Protein AF-A0A2A5IVL6-F1 (afdb_monomer_lite)

Secondary structure (DSSP, 8-state):
-HHHHHHHHHHHHHHHHHHHHHHHSTTSTT-EEEEEEEE-SPPEEEEEE-TTS-EEEEEEEEEEEEETTEEEEEEEEESS---TTEEEEEEEETTTTEEEEEEEE-HHHHHHHH--

pLDDT: mean 85.39, std 14.49, range [52.41, 98.31]

InterPro domains:
  IPR006542 Protein of unknown function DUF1093 [PF06486] (29-107)
  IPR036166 YxeA-like superfamily [G3DSA:2.40.50.480] (27-114)
  IPR036166 YxeA-like superfamily [SSF159121] (29-109)

Organism: Bacillus pumilus (NCBI:txid1408)

Radius of gyration: 20.48 Å; chains: 1; bounding box: 44×22×68 Å

Structure (mmCIF, N/CA/C/O backbone):
data_AF-A0A2A5IVL6-F1
#
_entry.id   AF-A0A2A5IVL6-F1
#
loop_
_atom_site.group_PDB
_atom_site.id
_atom_site.type_symbol
_atom_site.label_atom_id
_atom_site.label_alt_id
_atom_site.label_comp_id
_atom_site.label_asym_id
_atom_site.label_entity_id
_atom_site.label_seq_id
_atom_site.pdbx_PDB_ins_code
_atom_site.Cartn_x
_atom_site.Cartn_y
_atom_site.Cartn_z
_atom_site.occupancy
_atom_site.B_iso_or_equiv
_atom_site.auth_seq_id
_atom_site.auth_comp_id
_atom_site.auth_asym_id
_atom_site.auth_atom_id
_atom_site.pdbx_PDB_model_num
ATOM 1 N N . MET A 1 1 ? 5.676 -0.829 -57.078 1.00 56.31 1 MET A N 1
ATOM 2 C CA . MET A 1 1 ? 6.210 0.144 -56.098 1.00 56.31 1 MET A CA 1
ATOM 3 C C . MET A 1 1 ? 5.157 0.515 -55.044 1.00 56.31 1 MET A C 1
ATOM 5 O O . MET A 1 1 ? 5.333 0.129 -53.899 1.00 56.31 1 MET A O 1
ATOM 9 N N . ALA A 1 2 ? 4.019 1.128 -55.405 1.00 60.19 2 ALA A N 1
ATOM 10 C CA . ALA A 1 2 ? 3.002 1.586 -54.436 1.00 60.19 2 ALA A CA 1
ATOM 11 C C . ALA A 1 2 ? 2.328 0.482 -53.581 1.00 60.19 2 ALA A C 1
ATOM 13 O O . ALA A 1 2 ? 2.106 0.677 -52.392 1.00 60.19 2 ALA A O 1
ATOM 14 N N . LYS A 1 3 ? 2.050 -0.704 -54.149 1.00 54.59 3 LYS A N 1
ATOM 15 C CA . LYS A 1 3 ? 1.419 -1.821 -53.408 1.00 54.59 3 LYS A CA 1
ATOM 16 C C . LYS A 1 3 ? 2.311 -2.400 -52.298 1.00 54.59 3 LYS A C 1
ATOM 18 O O . LYS A 1 3 ? 1.812 -2.764 -51.245 1.00 54.59 3 LYS A O 1
ATOM 23 N N . LEU A 1 4 ? 3.625 -2.447 -52.522 1.00 63.06 4 LEU A N 1
ATOM 24 C CA . LEU A 1 4 ? 4.607 -2.956 -51.557 1.00 63.06 4 LEU A CA 1
ATOM 25 C C . LEU A 1 4 ? 4.813 -1.975 -50.395 1.00 63.06 4 LEU A C 1
ATOM 27 O O . LEU A 1 4 ? 4.874 -2.396 -49.246 1.00 63.06 4 LEU A O 1
ATOM 31 N N . ALA A 1 5 ? 4.825 -0.671 -50.689 1.00 67.75 5 ALA A N 1
ATOM 32 C CA . ALA A 1 5 ? 4.872 0.379 -49.674 1.00 67.75 5 ALA A CA 1
ATOM 33 C C . ALA A 1 5 ? 3.613 0.390 -48.786 1.00 67.75 5 ALA A C 1
ATOM 35 O O . ALA A 1 5 ? 3.726 0.536 -47.573 1.00 67.75 5 ALA A O 1
ATOM 36 N N . LEU A 1 6 ? 2.427 0.165 -49.367 1.00 68.69 6 LEU A N 1
ATOM 37 C CA . LEU A 1 6 ? 1.172 0.061 -48.615 1.00 68.69 6 LEU A CA 1
ATOM 38 C C . LEU A 1 6 ? 1.155 -1.160 -47.680 1.00 68.69 6 LEU A C 1
ATOM 40 O O . LEU A 1 6 ? 0.741 -1.042 -46.531 1.00 68.69 6 LEU A O 1
ATOM 44 N N . ILE A 1 7 ? 1.639 -2.316 -48.146 1.00 73.12 7 ILE A N 1
ATOM 45 C CA . ILE A 1 7 ? 1.746 -3.529 -47.320 1.00 73.12 7 ILE A CA 1
AT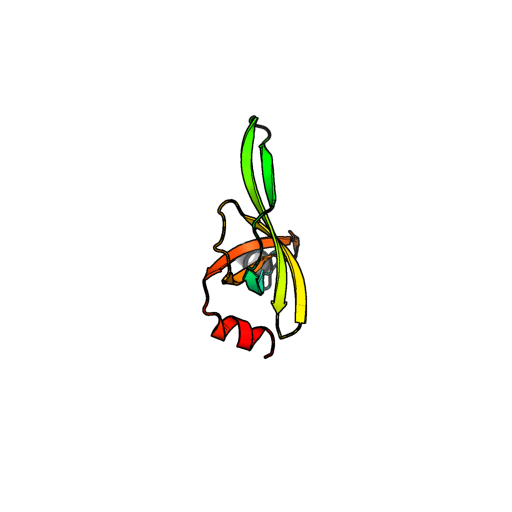OM 46 C C . ILE A 1 7 ? 2.725 -3.303 -46.162 1.00 73.12 7 ILE A C 1
ATOM 48 O O . ILE A 1 7 ? 2.388 -3.611 -45.022 1.00 73.12 7 ILE A O 1
ATOM 52 N N . LEU A 1 8 ? 3.896 -2.709 -46.420 1.00 69.44 8 LEU A N 1
ATOM 53 C CA . LEU A 1 8 ? 4.859 -2.389 -45.360 1.00 69.44 8 LEU A CA 1
ATOM 54 C C . LEU A 1 8 ? 4.263 -1.431 -44.318 1.00 69.44 8 LEU A C 1
ATOM 56 O O . LEU A 1 8 ? 4.434 -1.636 -43.119 1.00 69.44 8 LEU A O 1
ATOM 60 N N . PHE A 1 9 ? 3.533 -0.410 -44.770 1.00 69.44 9 PHE A N 1
ATOM 61 C CA . PHE A 1 9 ? 2.886 0.565 -43.895 1.00 69.44 9 PHE A CA 1
ATOM 62 C C . PHE A 1 9 ? 1.811 -0.080 -43.004 1.00 69.44 9 PHE A C 1
ATOM 64 O O . PHE A 1 9 ? 1.779 0.166 -41.799 1.00 69.44 9 PHE A O 1
ATOM 71 N N . LEU A 1 10 ? 0.986 -0.973 -43.560 1.00 73.88 10 LEU A N 1
ATOM 72 C CA . LEU A 1 10 ? -0.023 -1.718 -42.798 1.00 73.88 10 LEU A CA 1
ATOM 73 C C . LEU A 1 10 ? 0.603 -2.689 -41.785 1.00 73.88 10 LEU A C 1
ATOM 75 O O . LEU A 1 10 ? 0.092 -2.818 -40.673 1.00 73.88 10 LEU A O 1
ATOM 79 N N . VAL A 1 11 ? 1.728 -3.326 -42.125 1.00 70.69 11 VAL A N 1
ATOM 80 C CA . VAL A 1 11 ? 2.469 -4.204 -41.201 1.00 70.69 11 VAL A CA 1
ATOM 81 C C . VAL A 1 11 ? 3.043 -3.408 -40.025 1.00 70.69 11 VAL A C 1
ATOM 83 O O . VAL A 1 11 ? 2.907 -3.831 -38.877 1.00 70.69 11 VAL A O 1
ATOM 86 N N . ILE A 1 12 ? 3.618 -2.229 -40.279 1.00 69.56 12 ILE A N 1
ATOM 87 C CA . ILE A 1 12 ? 4.153 -1.353 -39.224 1.00 69.56 12 ILE A CA 1
ATOM 88 C C . ILE A 1 12 ? 3.033 -0.871 -38.290 1.00 69.56 12 ILE A C 1
ATOM 90 O O . ILE A 1 12 ? 3.197 -0.921 -37.070 1.00 69.56 12 ILE A O 1
ATOM 94 N N . ILE A 1 13 ? 1.877 -0.471 -38.832 1.00 68.00 13 ILE A N 1
ATOM 95 C CA . ILE A 1 13 ? 0.712 -0.076 -38.022 1.00 68.00 13 ILE A CA 1
ATOM 96 C C . ILE A 1 13 ? 0.194 -1.258 -37.202 1.00 68.00 13 ILE A C 1
ATOM 98 O O . ILE A 1 13 ? -0.109 -1.086 -36.022 1.00 68.00 13 ILE A O 1
ATOM 102 N N . GLY A 1 14 ? 0.132 -2.459 -37.782 1.00 64.81 14 GLY A N 1
ATOM 103 C CA . GLY A 1 14 ? -0.271 -3.672 -37.069 1.00 64.81 14 GLY A CA 1
ATOM 104 C C . GLY A 1 14 ? 0.630 -3.972 -35.867 1.00 64.81 14 GLY A C 1
ATOM 105 O O . GLY A 1 14 ? 0.131 -4.180 -34.762 1.00 64.81 14 GLY A O 1
ATOM 106 N N . ILE A 1 15 ? 1.953 -3.909 -36.050 1.00 64.69 15 ILE A N 1
ATOM 107 C CA . ILE A 1 15 ? 2.936 -4.163 -34.983 1.00 64.69 15 ILE A CA 1
ATOM 108 C C . ILE A 1 15 ? 2.898 -3.060 -33.915 1.00 64.69 15 ILE A C 1
ATOM 110 O O . ILE A 1 15 ? 2.936 -3.366 -32.724 1.00 64.69 15 IL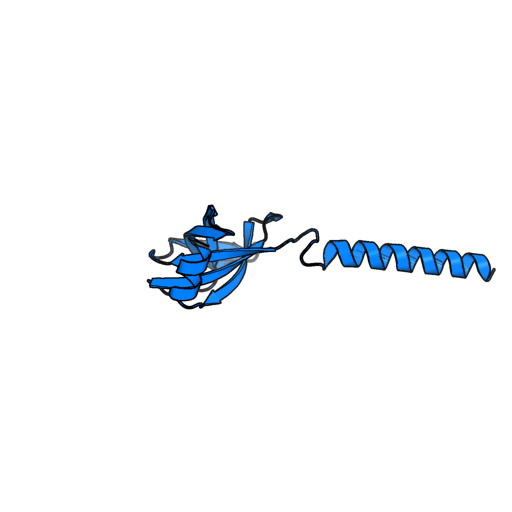E A O 1
ATOM 114 N N . ALA A 1 16 ? 2.772 -1.789 -34.310 1.00 61.50 16 ALA A N 1
ATOM 115 C CA . ALA A 1 16 ? 2.683 -0.669 -33.372 1.00 61.50 16 ALA A CA 1
ATOM 116 C C . ALA A 1 16 ? 1.382 -0.702 -32.552 1.00 61.50 16 ALA A C 1
ATOM 118 O O . ALA A 1 16 ? 1.399 -0.430 -31.352 1.00 61.50 16 ALA A O 1
ATOM 119 N N . SER A 1 17 ? 0.272 -1.102 -33.176 1.00 61.28 17 SER A N 1
ATOM 120 C CA . SER A 1 17 ? -1.026 -1.240 -32.506 1.00 61.28 17 SER A CA 1
ATOM 121 C C . SER A 1 17 ? -1.016 -2.403 -31.512 1.00 61.28 17 SER A C 1
ATOM 123 O O . SER A 1 17 ? -1.473 -2.250 -30.382 1.00 61.28 17 SER A O 1
ATOM 125 N N . PHE A 1 18 ? -0.441 -3.550 -31.891 1.00 59.09 18 PHE A N 1
ATOM 126 C CA . PHE A 1 18 ? -0.383 -4.734 -31.029 1.00 59.09 18 PHE A CA 1
ATOM 127 C C . PHE A 1 18 ? 0.649 -4.586 -29.898 1.00 59.09 18 PHE A C 1
ATOM 129 O O . PHE A 1 18 ? 0.351 -4.876 -28.740 1.00 59.09 18 PHE A O 1
ATOM 136 N N . GLY A 1 19 ? 1.842 -4.065 -30.204 1.00 59.12 19 GLY A N 1
ATOM 137 C CA . GLY A 1 19 ? 2.891 -3.801 -29.216 1.00 59.12 19 GLY A CA 1
ATOM 138 C C . GLY A 1 19 ? 2.526 -2.673 -28.250 1.00 59.12 19 GLY A C 1
ATOM 139 O O . GLY A 1 19 ? 2.741 -2.804 -27.046 1.00 59.12 19 GLY A O 1
ATOM 140 N N . GLY A 1 20 ? 1.904 -1.598 -28.746 1.00 56.78 20 GLY A N 1
ATOM 141 C CA . GLY A 1 20 ? 1.413 -0.502 -27.910 1.00 56.78 20 GLY A CA 1
ATOM 142 C C . GLY A 1 20 ? 0.284 -0.944 -26.976 1.00 56.78 20 GLY A C 1
ATOM 143 O O . GLY A 1 20 ? 0.324 -0.653 -25.782 1.00 56.78 20 GLY A O 1
ATOM 144 N N . TYR A 1 21 ? -0.680 -1.722 -27.473 1.00 56.78 21 TYR A N 1
ATOM 145 C CA . TYR A 1 21 ? -1.751 -2.268 -26.634 1.00 56.78 21 TYR A CA 1
ATOM 146 C C . TYR A 1 21 ? -1.216 -3.220 -25.549 1.00 56.78 21 TYR A C 1
ATOM 148 O O . TYR A 1 21 ? -1.648 -3.152 -24.397 1.00 56.78 21 TYR A O 1
ATOM 156 N N . TYR A 1 22 ? -0.230 -4.061 -25.876 1.00 57.03 22 TYR A N 1
ATOM 157 C CA . TYR A 1 22 ? 0.387 -4.990 -24.922 1.00 57.03 22 TYR A CA 1
ATOM 158 C C . TYR A 1 22 ? 1.239 -4.293 -23.844 1.00 57.03 22 TYR A C 1
ATOM 160 O O . TYR A 1 22 ? 1.318 -4.769 -22.709 1.00 57.03 22 TYR A O 1
ATOM 168 N N . LEU A 1 23 ? 1.873 -3.164 -24.174 1.00 54.81 23 LEU A N 1
ATOM 169 C CA . LEU A 1 23 ? 2.733 -2.424 -23.245 1.00 54.81 23 LEU A CA 1
ATOM 170 C C . LEU A 1 23 ? 1.975 -1.400 -22.387 1.00 54.81 23 LEU A C 1
ATOM 172 O O . LEU A 1 23 ? 2.367 -1.191 -21.240 1.00 54.81 23 LEU A O 1
ATOM 176 N N . PHE A 1 24 ? 0.915 -0.776 -22.913 1.00 52.41 24 PHE A N 1
ATOM 177 C CA . PHE A 1 24 ? 0.270 0.388 -22.283 1.00 52.41 24 PHE A CA 1
ATOM 178 C C . PHE A 1 24 ? -1.175 0.166 -21.815 1.00 52.41 24 PHE A C 1
ATOM 180 O O . PHE A 1 24 ? -1.750 1.073 -21.216 1.00 52.41 24 PHE A O 1
ATOM 187 N N . SER A 1 25 ? -1.790 -0.994 -22.068 1.00 54.03 25 SER A N 1
ATOM 188 C CA . SER A 1 25 ? -3.124 -1.277 -21.520 1.00 54.03 25 SER A CA 1
ATOM 189 C C . SER A 1 25 ? -3.051 -1.726 -20.055 1.00 54.03 25 SER A C 1
ATOM 191 O O . SER A 1 25 ? -2.113 -2.407 -19.646 1.00 54.03 25 SER A O 1
ATOM 193 N N . ASP A 1 26 ? -4.099 -1.433 -19.276 1.00 53.38 26 ASP A N 1
ATOM 194 C CA . ASP A 1 26 ? -4.314 -1.989 -17.924 1.00 53.38 26 ASP A CA 1
ATOM 195 C C . ASP A 1 26 ? -4.439 -3.537 -17.925 1.00 53.38 26 ASP A C 1
ATOM 197 O O . ASP A 1 26 ? -4.481 -4.165 -16.868 1.00 53.38 26 ASP A O 1
ATOM 201 N N . GLN A 1 27 ? -4.472 -4.169 -19.108 1.00 55.00 27 GLN A N 1
ATOM 202 C CA . GLN A 1 27 ? -4.421 -5.623 -19.318 1.00 55.00 27 GLN A CA 1
ATOM 203 C C . GLN A 1 27 ? -3.063 -6.122 -19.847 1.00 55.00 27 GLN A C 1
ATOM 205 O O . GLN A 1 27 ? -2.917 -7.304 -20.156 1.00 55.00 27 GLN A O 1
ATOM 210 N N . GLY A 1 28 ? -2.082 -5.229 -19.968 1.00 61.53 28 GLY A N 1
ATOM 211 C CA . GLY A 1 28 ? -0.772 -5.490 -20.545 1.00 61.53 28 GLY A CA 1
ATOM 212 C C . GLY A 1 28 ? 0.258 -6.039 -19.558 1.00 61.53 28 GLY A C 1
ATOM 213 O O . GLY A 1 28 ? -0.049 -6.499 -18.457 1.00 61.53 28 GLY A O 1
ATOM 214 N N . TYR A 1 29 ? 1.527 -5.958 -19.955 1.00 66.56 29 TYR A N 1
ATOM 215 C CA . TYR A 1 29 ? 2.669 -6.533 -19.230 1.00 66.56 29 TYR A CA 1
ATOM 216 C C . TYR A 1 29 ? 2.858 -6.016 -17.788 1.00 66.56 29 TYR A C 1
ATOM 218 O O . TYR A 1 29 ? 3.452 -6.699 -16.952 1.00 66.56 29 TYR A O 1
ATOM 226 N N . TYR A 1 30 ? 2.334 -4.824 -17.496 1.00 69.50 30 TYR A N 1
ATOM 227 C CA . TYR A 1 30 ? 2.363 -4.174 -16.183 1.00 69.50 30 TYR A CA 1
ATOM 228 C C . TYR A 1 30 ? 0.960 -4.065 -15.578 1.00 69.50 30 TYR A C 1
ATOM 230 O O . TYR A 1 30 ? 0.593 -3.033 -15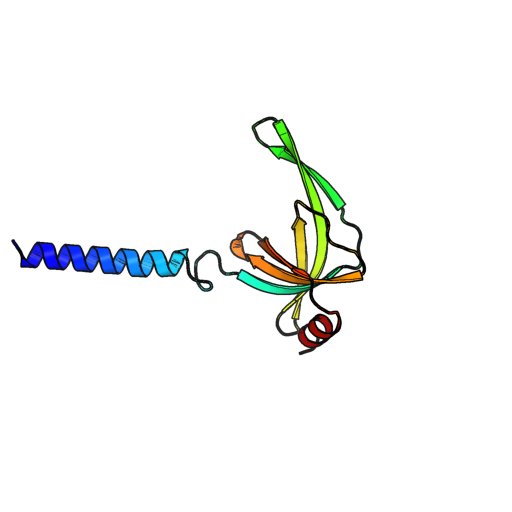.017 1.00 69.50 30 TYR A O 1
ATOM 238 N N . LYS A 1 31 ? 0.156 -5.127 -15.725 1.00 80.56 31 LYS A N 1
ATOM 239 C CA . LYS A 1 31 ? -1.191 -5.211 -15.158 1.00 80.56 31 LYS A CA 1
ATOM 240 C C . LYS A 1 31 ? -1.190 -4.791 -13.689 1.00 80.56 31 LYS A C 1
ATOM 242 O O . LYS A 1 31 ? -0.433 -5.328 -12.874 1.00 80.56 31 LYS A O 1
ATOM 247 N N . THR A 1 32 ? -2.083 -3.860 -13.368 1.00 88.50 32 THR A N 1
ATOM 248 C CA . THR A 1 32 ? -2.335 -3.445 -11.992 1.00 88.50 32 THR A CA 1
ATOM 249 C C . THR A 1 32 ? -3.623 -4.062 -11.468 1.00 88.50 32 THR A C 1
ATOM 251 O O . THR A 1 32 ? -4.583 -4.263 -12.211 1.00 88.50 32 THR A O 1
ATOM 254 N N . ASN A 1 33 ? -3.630 -4.396 -10.184 1.00 92.25 33 ASN A N 1
ATOM 255 C CA . ASN A 1 33 ? -4.791 -4.882 -9.460 1.00 92.25 33 ASN A CA 1
ATOM 256 C C . ASN A 1 33 ? -5.121 -3.923 -8.317 1.00 92.25 33 ASN A C 1
ATOM 258 O O . ASN A 1 33 ? -4.234 -3.354 -7.681 1.00 92.25 33 ASN A O 1
ATOM 262 N N . ASP A 1 34 ? -6.409 -3.769 -8.050 1.00 95.69 34 ASP A N 1
ATOM 263 C CA . ASP A 1 34 ? -6.914 -2.920 -6.982 1.00 95.69 34 ASP A CA 1
ATOM 264 C C . ASP A 1 34 ? -7.031 -3.735 -5.685 1.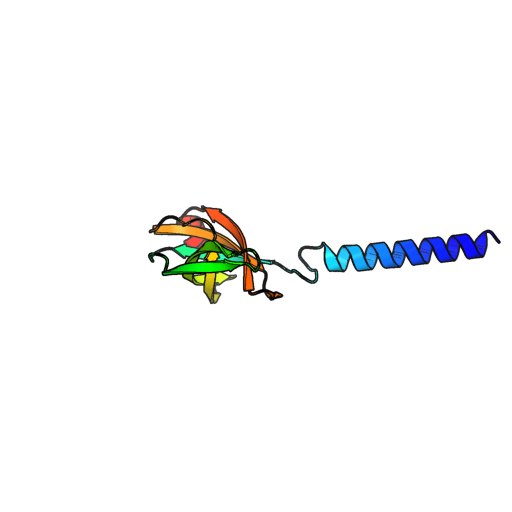00 95.69 34 ASP A C 1
ATOM 266 O O . ASP A 1 34 ? -7.800 -4.694 -5.614 1.00 95.69 34 ASP A O 1
ATOM 270 N N . TYR A 1 35 ? -6.285 -3.332 -4.656 1.00 97.00 35 TYR A N 1
ATOM 271 C CA . TYR A 1 35 ? -6.358 -3.891 -3.307 1.00 97.00 35 TYR A CA 1
ATOM 272 C C . TYR A 1 35 ? -6.865 -2.855 -2.312 1.00 97.00 35 TYR A C 1
ATOM 274 O O . TYR A 1 35 ? -6.430 -1.700 -2.290 1.00 97.00 35 TYR A O 1
ATOM 282 N N . TYR A 1 36 ? -7.755 -3.290 -1.433 1.00 97.75 36 TYR A N 1
ATOM 283 C CA . TYR A 1 36 ? -8.282 -2.495 -0.334 1.00 97.75 36 TYR A CA 1
ATOM 284 C C . TYR A 1 36 ? -7.531 -2.848 0.945 1.00 97.75 36 TYR A C 1
ATOM 286 O O . TYR A 1 36 ? -7.556 -3.997 1.378 1.00 97.75 36 TYR A O 1
ATOM 294 N N . ILE A 1 37 ? -6.874 -1.869 1.563 1.00 97.69 37 ILE A N 1
ATOM 295 C CA . ILE A 1 37 ? -6.131 -2.058 2.817 1.00 97.69 37 ILE A CA 1
ATOM 296 C C . ILE A 1 37 ? -6.707 -1.167 3.916 1.00 97.69 37 ILE A C 1
ATOM 298 O O . ILE A 1 37 ? -7.277 -0.102 3.649 1.00 97.69 37 ILE A O 1
ATOM 302 N N . TYR A 1 38 ? -6.472 -1.560 5.162 1.00 97.50 38 TYR A N 1
ATOM 303 C CA . TYR A 1 38 ? -6.666 -0.708 6.327 1.00 97.50 38 TYR A CA 1
ATOM 304 C C . TYR A 1 38 ? -5.382 -0.715 7.150 1.00 97.50 38 TYR A C 1
ATOM 306 O O . TYR A 1 38 ? -4.986 -1.757 7.666 1.00 97.50 38 TYR A O 1
ATOM 314 N N . ASN A 1 39 ? -4.702 0.430 7.225 1.00 96.75 39 ASN A N 1
ATOM 315 C CA . ASN A 1 39 ? -3.415 0.504 7.902 1.00 96.75 39 ASN A CA 1
ATOM 316 C C . ASN A 1 39 ? -3.608 0.651 9.416 1.00 96.75 39 ASN A C 1
ATOM 318 O O . ASN A 1 39 ? -4.068 1.696 9.877 1.00 96.75 39 ASN A O 1
ATOM 322 N N . THR A 1 40 ? -3.220 -0.359 10.187 1.00 94.06 40 THR A N 1
ATOM 323 C CA . THR A 1 40 ? -3.223 -0.333 11.662 1.00 94.06 40 THR A CA 1
ATOM 324 C C . THR A 1 40 ? -1.828 -0.269 12.264 1.00 94.06 40 THR A C 1
ATOM 326 O O . THR A 1 40 ? -1.702 -0.111 13.477 1.00 94.06 40 THR A O 1
ATOM 329 N N . GLU A 1 41 ? -0.790 -0.379 11.440 1.00 89.50 41 GLU A N 1
ATOM 330 C CA . GLU A 1 41 ? 0.587 -0.557 11.884 1.00 89.50 41 GLU A CA 1
ATOM 331 C C . GLU A 1 41 ? 1.445 0.668 11.568 1.00 89.50 41 GLU A C 1
ATOM 333 O O . GLU A 1 41 ? 1.161 1.466 10.666 1.00 89.50 41 GLU A O 1
ATOM 338 N N . ASP A 1 42 ? 2.503 0.825 12.356 1.00 94.50 42 ASP A N 1
ATOM 339 C CA . ASP A 1 42 ? 3.552 1.795 12.079 1.00 94.50 42 ASP A CA 1
ATOM 340 C C . ASP A 1 42 ? 4.555 1.184 11.083 1.00 94.50 42 ASP A C 1
ATOM 342 O O . ASP A 1 42 ? 4.831 -0.017 11.144 1.00 94.50 42 ASP A O 1
ATOM 346 N N . PRO A 1 43 ? 5.111 1.973 10.148 1.00 96.56 43 PRO A N 1
ATOM 347 C CA . PRO A 1 43 ? 6.028 1.443 9.148 1.00 96.56 43 PRO A CA 1
ATOM 348 C C . PRO A 1 43 ? 7.359 1.007 9.755 1.00 96.56 43 PRO A C 1
ATOM 350 O O . PRO A 1 43 ? 7.928 1.693 10.607 1.00 96.56 43 PRO A O 1
ATOM 353 N N . LYS A 1 44 ? 7.952 -0.041 9.182 1.00 96.94 44 LYS A N 1
ATOM 354 C CA . LYS A 1 44 ? 9.389 -0.302 9.316 1.00 96.94 44 LYS A CA 1
ATOM 355 C C . LYS A 1 44 ? 10.137 0.680 8.409 1.00 96.94 44 LYS A C 1
ATOM 357 O O . LYS A 1 44 ? 9.878 0.741 7.208 1.00 96.94 44 LYS A O 1
ATOM 362 N N . ILE A 1 45 ? 11.061 1.460 8.962 1.00 96.75 45 ILE A N 1
ATOM 363 C CA . ILE A 1 45 ? 11.853 2.424 8.185 1.00 96.75 45 ILE A CA 1
ATOM 364 C C . ILE A 1 45 ? 13.075 1.713 7.601 1.00 96.75 45 ILE A C 1
ATOM 366 O O . ILE A 1 45 ? 13.847 1.101 8.339 1.00 96.75 45 ILE A O 1
ATOM 370 N N . LYS A 1 46 ? 13.271 1.819 6.284 1.00 94.81 46 LYS A N 1
ATOM 371 C CA . LYS A 1 46 ? 14.450 1.297 5.582 1.00 94.81 46 LYS A CA 1
ATOM 372 C C . LYS A 1 46 ? 15.155 2.425 4.838 1.00 94.81 46 LYS A C 1
ATOM 374 O O . LYS A 1 46 ? 14.506 3.265 4.226 1.00 94.81 46 LYS A O 1
ATOM 379 N N . HIS A 1 47 ? 16.480 2.425 4.875 1.00 93.38 47 HIS A N 1
ATOM 380 C CA . HIS A 1 47 ? 17.307 3.319 4.075 1.00 93.38 47 HIS A CA 1
ATOM 381 C C . HIS A 1 47 ? 18.007 2.505 2.991 1.00 93.38 47 HIS A C 1
ATOM 383 O O . HIS A 1 47 ? 18.639 1.494 3.299 1.00 93.38 47 HIS A O 1
ATOM 389 N N . GLU A 1 48 ? 17.891 2.929 1.739 1.00 88.19 48 GLU A N 1
ATOM 390 C CA . GLU A 1 48 ? 18.576 2.303 0.608 1.00 88.19 48 GLU A CA 1
ATOM 391 C C . GLU A 1 48 ? 19.429 3.346 -0.098 1.00 88.19 48 GLU A C 1
ATOM 393 O O . GLU A 1 48 ? 18.939 4.424 -0.427 1.00 88.19 48 GLU A O 1
ATOM 398 N N . LYS A 1 49 ? 20.706 3.031 -0.322 1.00 88.50 49 LYS A N 1
ATOM 399 C CA . LYS A 1 49 ? 21.593 3.884 -1.109 1.00 88.50 49 LYS A CA 1
ATOM 400 C C . LYS A 1 49 ? 21.487 3.501 -2.576 1.00 88.50 49 LYS A C 1
ATOM 402 O O . LYS A 1 49 ? 21.563 2.315 -2.889 1.00 88.50 49 LYS A O 1
ATOM 407 N N . ASN A 1 50 ? 21.318 4.485 -3.450 1.00 85.12 50 ASN A N 1
ATOM 408 C CA . ASN A 1 50 ? 21.497 4.272 -4.881 1.00 85.12 50 ASN A CA 1
ATOM 409 C C . ASN A 1 50 ? 22.997 4.240 -5.237 1.00 85.12 50 ASN A C 1
ATOM 411 O O . ASN A 1 50 ? 23.860 4.522 -4.401 1.00 85.12 50 ASN A O 1
ATOM 415 N N . ASP A 1 51 ? 23.304 3.928 -6.495 1.00 84.75 51 ASP A N 1
ATOM 416 C CA . ASP A 1 51 ? 24.680 3.844 -7.009 1.00 84.75 51 ASP A CA 1
ATOM 417 C C . ASP A 1 51 ? 25.433 5.189 -6.962 1.00 84.75 51 ASP A C 1
ATOM 419 O O . ASP A 1 51 ? 26.655 5.232 -7.080 1.00 84.75 51 ASP A O 1
ATOM 423 N N . GLN A 1 52 ? 24.709 6.294 -6.756 1.00 87.69 52 GLN A N 1
ATOM 424 C CA . GLN A 1 52 ? 25.239 7.651 -6.598 1.00 87.69 52 GLN A CA 1
ATOM 425 C C . GLN A 1 52 ? 25.496 8.009 -5.121 1.00 87.69 52 GLN A C 1
ATOM 427 O O . GLN A 1 52 ? 25.942 9.112 -4.812 1.00 87.69 52 GLN A O 1
ATOM 432 N N . GLY A 1 53 ? 25.240 7.078 -4.193 1.00 85.75 53 GLY A N 1
ATOM 433 C CA . GLY A 1 53 ? 25.424 7.264 -2.754 1.00 85.75 53 GLY A CA 1
ATOM 434 C C . GLY A 1 53 ? 24.279 8.002 -2.053 1.00 85.75 53 GLY A C 1
ATOM 435 O O . GLY A 1 53 ? 24.338 8.181 -0.832 1.00 85.75 53 GLY A O 1
ATOM 436 N N . GLU A 1 54 ? 23.229 8.391 -2.778 1.00 85.00 54 GLU A N 1
ATOM 437 C CA . GLU A 1 54 ? 22.048 9.048 -2.222 1.00 85.00 54 GLU A CA 1
ATOM 438 C C . GLU A 1 54 ? 21.189 8.033 -1.465 1.00 85.00 54 GLU A C 1
ATOM 440 O O . GLU A 1 54 ? 20.876 6.953 -1.967 1.00 85.00 54 GLU A O 1
ATOM 445 N N . SER A 1 55 ? 20.803 8.380 -0.237 1.00 88.94 55 SER A N 1
ATOM 446 C CA . SER A 1 55 ? 20.003 7.517 0.633 1.00 88.94 55 SER A CA 1
ATOM 447 C C . SER A 1 55 ? 18.519 7.842 0.495 1.00 88.94 55 SER A C 1
ATOM 449 O O . SER A 1 55 ? 18.059 8.891 0.948 1.00 88.94 55 SER A O 1
ATOM 451 N N . ASN A 1 56 ? 17.759 6.913 -0.076 1.00 90.00 56 ASN A N 1
ATOM 452 C CA . ASN A 1 56 ? 16.306 6.958 -0.102 1.00 90.00 56 ASN A CA 1
ATOM 453 C C . ASN A 1 56 ? 15.740 6.328 1.170 1.00 90.00 56 ASN A C 1
ATOM 455 O O . ASN A 1 56 ? 16.078 5.200 1.538 1.00 90.00 56 ASN A O 1
ATOM 459 N N . LYS A 1 57 ? 14.855 7.064 1.845 1.00 94.25 57 LYS A N 1
ATOM 460 C CA . LYS A 1 57 ? 14.102 6.573 3.000 1.00 94.25 57 LYS A CA 1
ATOM 461 C C . LYS A 1 57 ? 12.783 5.968 2.527 1.00 94.25 57 LYS A C 1
ATOM 463 O O . LYS A 1 57 ? 11.946 6.668 1.965 1.00 94.25 57 LYS A O 1
ATOM 468 N N . TYR A 1 58 ? 12.586 4.692 2.825 1.00 95.31 58 TYR A N 1
ATOM 469 C CA . TYR A 1 58 ? 11.363 3.952 2.554 1.00 95.31 58 TYR A CA 1
ATOM 470 C C . TYR A 1 58 ? 10.615 3.621 3.845 1.00 95.31 58 TYR A C 1
ATOM 472 O O . TYR A 1 58 ? 11.207 3.280 4.873 1.00 95.31 58 TYR A O 1
ATOM 480 N N . TYR A 1 59 ? 9.294 3.692 3.762 1.00 96.81 59 TYR A N 1
ATOM 481 C CA . TYR A 1 59 ? 8.340 3.292 4.784 1.00 96.81 59 TYR A CA 1
ATOM 482 C C . TYR A 1 59 ? 7.719 1.968 4.346 1.00 96.81 59 TYR A C 1
ATOM 484 O O . TYR A 1 59 ? 6.969 1.921 3.367 1.00 96.81 59 TYR A O 1
ATOM 492 N N . ILE A 1 60 ? 8.087 0.891 5.037 1.00 97.00 60 ILE A N 1
ATOM 493 C CA . ILE A 1 60 ? 7.679 -0.471 4.708 1.00 97.00 60 ILE A CA 1
ATOM 494 C C . ILE A 1 60 ? 6.506 -0.878 5.594 1.00 97.00 60 ILE A C 1
ATOM 496 O O . ILE A 1 60 ? 6.624 -0.863 6.819 1.00 97.00 60 ILE A O 1
ATOM 500 N N . TYR A 1 61 ? 5.405 -1.287 4.972 1.00 96.88 61 TYR A N 1
ATOM 501 C CA . TYR A 1 61 ? 4.210 -1.781 5.650 1.00 96.88 61 TYR A CA 1
ATOM 502 C C . TYR A 1 61 ? 3.938 -3.221 5.221 1.00 96.88 61 TYR A C 1
ATOM 504 O O . TYR A 1 61 ? 3.942 -3.519 4.027 1.00 96.88 61 TYR A O 1
ATOM 512 N N . GLU A 1 62 ? 3.686 -4.106 6.179 1.00 95.12 62 GLU A N 1
ATOM 513 C CA . GLU A 1 62 ? 3.209 -5.469 5.936 1.00 95.12 62 GLU A CA 1
ATOM 514 C C . GLU A 1 62 ? 1.732 -5.493 6.332 1.00 95.12 62 GLU A C 1
ATOM 516 O O . GLU A 1 62 ? 1.401 -5.391 7.505 1.00 95.12 62 GLU A O 1
ATOM 521 N N . VAL A 1 63 ? 0.831 -5.518 5.348 1.00 95.12 63 VAL A N 1
ATOM 522 C CA . VAL A 1 63 ? -0.613 -5.356 5.582 1.00 95.12 63 VAL A CA 1
ATOM 523 C C . VAL A 1 63 ? -1.414 -6.394 4.813 1.00 95.12 63 VAL A C 1
ATOM 525 O O . VAL A 1 63 ? -1.017 -6.826 3.733 1.00 95.12 63 VAL A O 1
ATOM 528 N N . SER A 1 64 ? -2.586 -6.753 5.331 1.00 95.50 64 SER A N 1
ATOM 529 C CA . SER A 1 64 ? -3.559 -7.536 4.569 1.00 95.50 64 SER A CA 1
ATOM 530 C C . SER A 1 64 ? -4.300 -6.635 3.578 1.00 95.50 64 SER A C 1
ATOM 532 O O . SER A 1 64 ? -5.004 -5.701 3.976 1.00 95.50 64 SER A O 1
ATOM 534 N N . GLY A 1 65 ? -4.136 -6.914 2.288 1.00 96.00 65 GLY A N 1
ATOM 535 C CA . GLY A 1 65 ? -4.921 -6.336 1.206 1.00 96.00 65 GLY A CA 1
ATOM 536 C C . GLY A 1 65 ? -6.057 -7.258 0.800 1.00 96.00 65 GLY A C 1
ATOM 537 O O . GLY A 1 65 ? -5.891 -8.471 0.745 1.00 96.00 65 GLY A O 1
ATOM 538 N N . TYR A 1 66 ? -7.210 -6.673 0.499 1.00 96.62 66 TYR A N 1
ATOM 539 C CA . TYR A 1 66 ? -8.397 -7.407 0.086 1.00 96.62 66 TYR A CA 1
ATOM 540 C C . TYR A 1 66 ? -8.735 -7.091 -1.359 1.00 96.62 66 TYR A C 1
ATOM 542 O O . TYR A 1 66 ? -8.813 -5.921 -1.741 1.00 96.62 66 TYR A O 1
ATOM 550 N N . LYS A 1 67 ? -8.966 -8.139 -2.141 1.00 93.69 67 LYS A N 1
ATOM 551 C CA . LYS A 1 67 ? -9.412 -8.063 -3.527 1.00 93.69 67 LYS A CA 1
ATOM 552 C C . LYS A 1 67 ? -10.511 -9.095 -3.719 1.00 93.69 67 LYS A C 1
ATOM 554 O O . LYS A 1 67 ? -10.293 -10.277 -3.465 1.00 93.69 67 LYS A O 1
ATOM 559 N N . ASP A 1 68 ? -11.694 -8.640 -4.120 1.00 90.38 68 ASP A N 1
ATOM 560 C CA . ASP A 1 68 ? -12.862 -9.501 -4.345 1.00 90.38 68 ASP A CA 1
ATOM 561 C C . ASP A 1 68 ? -13.149 -10.444 -3.153 1.00 90.38 68 ASP A C 1
ATOM 563 O O . ASP A 1 68 ? -13.428 -11.630 -3.322 1.00 90.38 68 ASP A O 1
ATOM 567 N N . GLY A 1 69 ? -13.007 -9.929 -1.924 1.00 89.00 69 GLY A N 1
ATOM 568 C CA . GLY A 1 69 ? -13.230 -10.680 -0.681 1.00 89.00 69 GLY A CA 1
ATOM 569 C C . GLY A 1 69 ? -12.101 -11.628 -0.266 1.00 89.00 69 GLY A C 1
ATOM 570 O O . GLY A 1 69 ? -12.161 -12.224 0.809 1.00 89.00 69 GLY A O 1
ATOM 571 N N . LYS A 1 70 ? -11.045 -11.767 -1.075 1.00 93.44 70 LYS A N 1
ATOM 572 C CA . LYS A 1 70 ? -9.866 -12.574 -0.737 1.00 93.44 70 LYS A CA 1
ATOM 573 C C . LYS A 1 70 ? -8.787 -11.703 -0.114 1.00 93.44 70 LYS A C 1
ATOM 575 O O . LYS A 1 70 ? -8.475 -10.634 -0.630 1.00 93.44 70 LYS A O 1
ATOM 580 N N . SER A 1 71 ? -8.234 -12.182 0.997 1.00 95.00 71 SER A N 1
ATOM 581 C CA . SER A 1 71 ? -7.128 -11.535 1.701 1.00 95.00 71 SER A CA 1
ATOM 582 C C . SER A 1 71 ? -5.789 -12.028 1.164 1.00 95.00 71 SER A C 1
ATOM 584 O O . SER A 1 71 ? -5.578 -13.235 1.038 1.00 95.00 71 SER A O 1
ATOM 586 N N . GLU A 1 72 ? -4.874 -11.100 0.911 1.00 94.19 72 GLU A N 1
ATOM 587 C CA . GLU A 1 72 ? -3.491 -11.358 0.526 1.00 94.19 72 GLU A CA 1
ATOM 588 C C . GLU A 1 72 ? -2.549 -10.470 1.344 1.00 94.19 72 GLU A C 1
ATOM 590 O O . GLU A 1 72 ? -2.856 -9.318 1.653 1.00 94.19 72 GLU A O 1
ATOM 595 N N . ASN A 1 73 ? -1.382 -10.999 1.708 1.00 94.50 73 ASN A N 1
ATOM 596 C CA . ASN A 1 73 ? -0.376 -10.226 2.429 1.00 94.50 73 ASN A CA 1
ATOM 597 C C . ASN A 1 73 ? 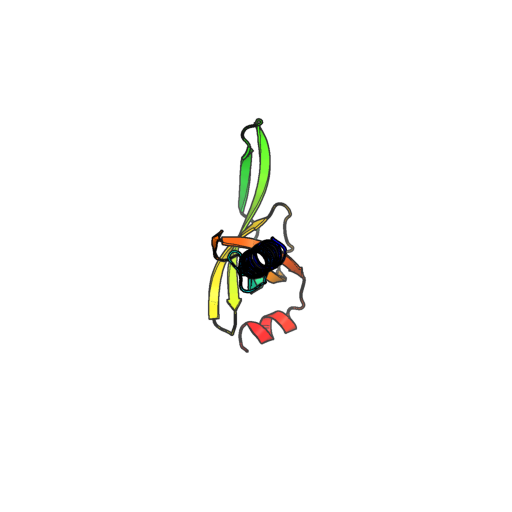0.429 -9.382 1.441 1.00 94.50 73 ASN A C 1
ATOM 599 O O . ASN A 1 73 ? 1.143 -9.917 0.594 1.00 94.50 73 ASN A O 1
ATOM 603 N N . LEU A 1 74 ? 0.342 -8.062 1.584 1.00 94.38 74 LEU A N 1
ATOM 604 C CA . LEU A 1 74 ? 1.062 -7.100 0.763 1.00 94.38 74 LEU A CA 1
ATOM 605 C C . LEU A 1 74 ? 2.196 -6.465 1.561 1.00 94.38 74 LEU A C 1
ATOM 607 O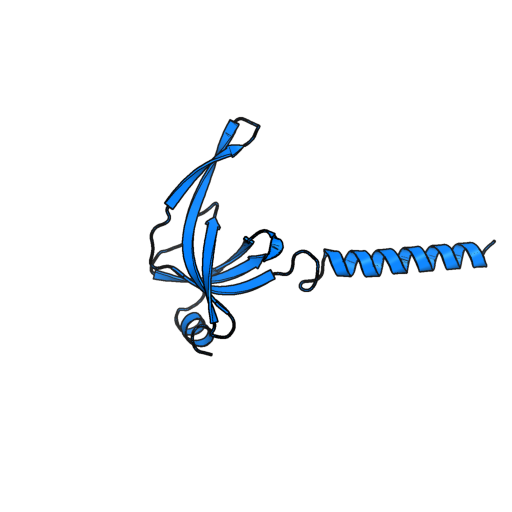 O . LEU A 1 74 ? 2.012 -6.019 2.695 1.00 94.38 74 LEU A O 1
ATOM 611 N N . LYS A 1 75 ? 3.364 -6.361 0.926 1.00 95.50 75 LYS A N 1
ATOM 612 C CA . LYS A 1 75 ? 4.506 -5.605 1.443 1.00 95.50 75 LYS A CA 1
ATOM 613 C C . LYS A 1 75 ? 4.634 -4.295 0.677 1.00 95.50 75 LYS A C 1
ATOM 615 O O . LYS A 1 75 ? 5.208 -4.251 -0.408 1.00 95.50 75 LYS A O 1
ATOM 620 N N . LEU A 1 76 ? 4.089 -3.222 1.236 1.00 95.69 76 LEU A N 1
ATOM 621 C CA . LEU A 1 76 ? 4.106 -1.903 0.610 1.00 95.69 76 LEU A CA 1
ATOM 622 C C . LEU A 1 76 ? 5.430 -1.212 0.926 1.00 95.69 76 LEU A C 1
ATOM 624 O O . LEU A 1 76 ? 5.757 -1.025 2.095 1.00 95.69 76 LEU A O 1
ATOM 628 N N . SER A 1 77 ? 6.167 -0.805 -0.106 1.00 94.94 77 SER A N 1
ATOM 629 C CA . SER A 1 77 ? 7.331 0.074 0.025 1.00 94.94 77 SER A CA 1
ATOM 630 C C . SER A 1 77 ? 6.973 1.458 -0.501 1.00 94.94 77 SER A C 1
ATOM 632 O O . SER A 1 77 ? 6.682 1.606 -1.689 1.00 94.94 77 SER A O 1
ATOM 634 N N . LEU A 1 78 ? 6.943 2.460 0.380 1.00 95.06 78 LEU A N 1
ATOM 635 C CA . LEU A 1 78 ? 6.509 3.819 0.050 1.00 95.06 78 LEU A CA 1
ATOM 636 C C . LEU A 1 78 ? 7.601 4.842 0.374 1.00 95.06 78 LEU A C 1
ATOM 638 O O . LEU A 1 78 ? 8.274 4.735 1.392 1.00 95.06 78 LEU A O 1
ATOM 642 N N . LEU A 1 79 ? 7.734 5.880 -0.452 1.00 93.62 79 LEU A N 1
ATOM 643 C CA . LEU A 1 79 ? 8.639 7.012 -0.191 1.00 93.62 79 LEU A CA 1
ATOM 644 C C . LEU A 1 79 ? 8.068 8.011 0.825 1.00 93.62 79 LEU A C 1
ATOM 646 O O . LEU A 1 79 ? 8.790 8.824 1.394 1.00 93.62 79 LEU A O 1
ATOM 650 N N . SER A 1 80 ? 6.757 7.973 1.055 1.00 94.19 80 SER A N 1
ATOM 651 C CA . SER A 1 80 ? 6.065 8.820 2.024 1.00 94.19 80 SER A CA 1
ATOM 652 C C . SER A 1 80 ? 5.202 7.958 2.942 1.00 94.19 80 SER A C 1
ATOM 654 O O . SER A 1 80 ? 4.610 6.983 2.471 1.00 94.19 80 SER A O 1
ATOM 656 N N . PRO A 1 81 ? 5.120 8.290 4.240 1.00 96.25 81 PRO A N 1
ATOM 657 C CA . PRO A 1 81 ? 4.328 7.516 5.178 1.00 96.25 81 PRO A CA 1
ATOM 658 C C . PRO A 1 81 ? 2.834 7.712 4.915 1.00 96.25 81 PRO A C 1
ATOM 660 O O . PRO A 1 81 ? 2.389 8.783 4.500 1.00 96.25 81 PRO A O 1
ATOM 663 N N . ILE A 1 82 ? 2.054 6.683 5.231 1.00 96.38 82 ILE A N 1
ATOM 664 C CA . ILE A 1 82 ? 0.593 6.736 5.255 1.00 96.38 82 ILE A CA 1
ATOM 665 C C . ILE A 1 82 ? 0.080 6.803 6.694 1.00 96.38 82 ILE A C 1
ATOM 667 O O . ILE A 1 82 ? 0.711 6.296 7.625 1.00 96.38 82 ILE A O 1
ATOM 671 N N . LYS A 1 83 ? -1.081 7.435 6.883 1.00 97.12 83 LYS A N 1
ATOM 672 C CA . LYS A 1 83 ? -1.734 7.576 8.192 1.00 97.12 83 LYS A CA 1
ATOM 673 C C . LYS A 1 83 ? -2.107 6.211 8.774 1.00 97.12 83 LYS A C 1
ATOM 675 O O . LYS A 1 83 ? -2.558 5.319 8.049 1.00 97.12 83 LYS A O 1
ATOM 680 N N . LYS A 1 84 ? -1.965 6.087 10.092 1.00 96.06 84 LYS A N 1
ATOM 681 C CA . LYS A 1 84 ? -2.499 4.982 10.897 1.00 96.06 84 LYS A CA 1
ATOM 682 C C . LYS A 1 84 ? -4.019 5.116 11.027 1.00 96.06 84 LYS A C 1
ATOM 684 O O . LYS A 1 84 ? -4.543 6.227 10.998 1.00 96.06 84 LYS A O 1
ATOM 689 N N . ASN A 1 85 ? -4.717 3.996 11.187 1.00 96.19 85 ASN A N 1
ATOM 690 C CA . ASN A 1 85 ? -6.178 3.902 11.275 1.00 96.19 85 ASN A CA 1
ATOM 691 C C . ASN A 1 85 ? -6.916 4.489 10.058 1.00 96.19 85 ASN A C 1
ATOM 693 O O . ASN A 1 85 ? -8.015 5.028 10.181 1.00 96.19 85 ASN A O 1
ATOM 697 N N . GLN A 1 86 ? -6.309 4.383 8.875 1.00 97.88 86 GLN A N 1
ATOM 698 C CA . GLN A 1 86 ? -6.838 4.924 7.626 1.00 97.88 86 GLN A CA 1
ATOM 699 C C . GLN A 1 86 ? -6.951 3.817 6.571 1.00 97.88 86 GLN A C 1
ATOM 701 O O . GLN A 1 86 ? -6.068 2.966 6.441 1.00 97.88 86 GLN A O 1
ATOM 706 N N . ALA A 1 87 ? -8.049 3.836 5.813 1.00 98.06 87 ALA A N 1
ATOM 707 C CA . ALA A 1 87 ? -8.275 2.931 4.692 1.00 98.06 87 ALA A CA 1
ATOM 708 C C . ALA A 1 87 ? -7.685 3.495 3.394 1.00 98.06 87 ALA A C 1
ATOM 710 O O . ALA A 1 87 ? -7.779 4.705 3.143 1.00 98.06 87 ALA A O 1
ATOM 711 N N . TYR A 1 88 ? -7.148 2.614 2.546 1.00 98.31 88 TYR A N 1
ATOM 712 C CA . TYR A 1 88 ? -6.596 2.980 1.241 1.00 98.31 88 TYR A CA 1
ATOM 713 C C . TYR A 1 88 ? -7.020 2.010 0.139 1.00 98.31 88 TYR A C 1
ATOM 715 O O . TYR A 1 88 ? -7.221 0.819 0.372 1.00 98.31 88 TYR A O 1
ATOM 723 N N . LEU A 1 89 ? -7.112 2.545 -1.077 1.00 97.75 89 LEU A N 1
ATOM 724 C CA . LEU A 1 89 ? -7.079 1.782 -2.318 1.00 97.75 89 LEU A CA 1
ATOM 725 C C . LEU A 1 89 ? -5.644 1.806 -2.853 1.00 97.75 89 LEU A C 1
ATOM 727 O O . LEU A 1 89 ? -5.103 2.884 -3.118 1.00 97.75 89 LEU A O 1
ATOM 731 N N . VAL A 1 90 ? -5.055 0.628 -3.014 1.00 97.50 90 VAL A N 1
ATOM 732 C CA . VAL A 1 90 ? -3.716 0.408 -3.559 1.00 97.50 90 VAL A CA 1
ATOM 733 C C . VAL A 1 90 ? -3.858 -0.177 -4.957 1.00 97.50 90 VAL A C 1
ATOM 735 O O . VAL A 1 90 ? -4.384 -1.273 -5.114 1.00 97.50 90 VAL A O 1
ATOM 738 N N . LYS A 1 91 ? -3.358 0.535 -5.968 1.00 95.56 91 LYS A N 1
ATOM 739 C CA . LYS A 1 91 ? -3.073 -0.055 -7.275 1.00 95.56 91 LYS A CA 1
ATOM 740 C C . LYS A 1 91 ? -1.735 -0.770 -7.189 1.00 95.56 91 LYS A C 1
ATOM 742 O O . LYS A 1 91 ? -0.690 -0.123 -7.081 1.00 95.56 91 LYS A O 1
ATOM 747 N N . TRP A 1 92 ? -1.789 -2.088 -7.208 1.00 94.31 92 TRP A N 1
ATOM 748 C CA . TRP A 1 92 ? -0.654 -2.981 -7.067 1.00 94.31 92 TRP A CA 1
ATOM 749 C C . TRP A 1 92 ? -0.232 -3.517 -8.426 1.00 94.31 92 TRP A C 1
ATOM 751 O O . TRP A 1 92 ? -1.052 -4.067 -9.154 1.00 94.31 92 TRP A O 1
ATOM 761 N N . GLU A 1 93 ? 1.035 -3.357 -8.781 1.00 91.25 93 GLU A N 1
ATOM 762 C CA . GLU A 1 93 ? 1.578 -3.962 -9.988 1.00 91.25 93 GLU A CA 1
ATOM 763 C C . GLU A 1 93 ? 2.148 -5.345 -9.667 1.00 91.25 93 GLU A C 1
ATOM 765 O O . GLU A 1 93 ? 3.181 -5.463 -9.005 1.00 91.25 93 GLU A O 1
ATOM 770 N N . GLU A 1 94 ? 1.495 -6.389 -10.176 1.00 86.56 94 GLU A N 1
ATOM 771 C CA . GLU A 1 94 ? 1.794 -7.779 -9.805 1.00 86.56 94 GLU A CA 1
ATOM 772 C C . GLU A 1 94 ? 3.220 -8.197 -10.142 1.00 86.56 94 GLU A C 1
ATOM 774 O O . GLU A 1 94 ? 3.918 -8.804 -9.336 1.00 86.56 94 GLU A O 1
ATOM 779 N N . ARG A 1 95 ? 3.678 -7.850 -11.347 1.00 84.44 95 ARG A N 1
ATOM 780 C CA . ARG A 1 95 ? 4.940 -8.366 -11.880 1.00 84.44 95 ARG A CA 1
ATOM 781 C C . ARG A 1 95 ? 6.150 -7.915 -11.068 1.00 84.44 95 ARG A C 1
ATOM 783 O O . ARG A 1 95 ? 7.085 -8.689 -10.883 1.00 84.44 95 ARG A O 1
ATOM 790 N N . ARG A 1 96 ? 6.154 -6.654 -10.634 1.00 86.31 96 ARG A N 1
ATOM 791 C CA . ARG A 1 96 ? 7.231 -6.082 -9.817 1.00 86.31 96 ARG A CA 1
ATOM 792 C C . ARG A 1 96 ? 6.926 -6.132 -8.322 1.00 86.31 96 ARG A C 1
ATOM 794 O O . ARG A 1 96 ? 7.823 -5.832 -7.542 1.00 86.31 96 ARG A O 1
ATOM 801 N N . ALA A 1 97 ? 5.706 -6.513 -7.934 1.00 89.50 97 ALA A N 1
ATOM 802 C CA . ALA A 1 97 ? 5.230 -6.473 -6.556 1.00 89.50 97 ALA A CA 1
ATOM 803 C C . ALA A 1 97 ? 5.433 -5.081 -5.923 1.00 89.50 97 ALA A C 1
ATOM 805 O O . ALA A 1 97 ? 6.010 -4.944 -4.842 1.00 89.50 97 ALA A O 1
ATOM 806 N N . ILE A 1 98 ? 5.003 -4.033 -6.638 1.00 91.38 98 ILE A N 1
ATOM 807 C CA . ILE A 1 98 ? 5.160 -2.634 -6.214 1.00 91.38 98 ILE A CA 1
ATOM 808 C C . ILE A 1 98 ? 3.836 -1.879 -6.198 1.00 91.38 98 ILE A C 1
ATOM 810 O O . ILE A 1 98 ? 2.892 -2.179 -6.930 1.00 91.38 98 ILE A O 1
ATOM 814 N N . VAL A 1 99 ? 3.801 -0.819 -5.393 1.00 94.81 99 VAL A N 1
ATOM 815 C CA . VAL A 1 99 ? 2.695 0.137 -5.381 1.00 94.81 99 VAL A CA 1
ATOM 816 C C . VAL A 1 99 ? 2.823 1.069 -6.583 1.00 94.81 99 VAL A C 1
ATOM 818 O O . VAL A 1 99 ? 3.723 1.901 -6.637 1.00 94.81 99 VAL A O 1
ATOM 821 N N . SER A 1 100 ? 1.892 0.956 -7.529 1.00 92.44 100 SER A N 1
ATOM 822 C CA . SER A 1 100 ? 1.766 1.888 -8.656 1.00 92.44 100 SER A CA 1
ATOM 823 C C . SER A 1 100 ? 1.073 3.184 -8.224 1.00 92.44 100 SER A C 1
ATOM 825 O O . SER A 1 100 ? 1.481 4.284 -8.597 1.00 92.44 100 SER A O 1
ATOM 827 N N . LYS A 1 101 ? 0.022 3.073 -7.401 1.00 94.38 101 LYS A N 1
ATOM 828 C CA . LYS A 1 101 ? -0.717 4.222 -6.863 1.00 94.38 101 LYS A CA 1
ATOM 829 C C . LYS A 1 101 ? -1.369 3.870 -5.535 1.00 94.38 101 LYS A C 1
ATOM 831 O O . LYS A 1 101 ? -1.802 2.742 -5.337 1.00 94.38 101 LYS A O 1
ATOM 836 N N . ILE A 1 102 ? -1.511 4.853 -4.654 1.00 97.19 102 ILE A N 1
ATOM 837 C CA . ILE A 1 102 ? -2.236 4.708 -3.391 1.00 97.19 102 ILE A CA 1
ATOM 838 C C . ILE A 1 102 ? -3.136 5.923 -3.160 1.00 97.19 102 ILE A C 1
ATOM 840 O O . ILE A 1 102 ? -2.752 7.053 -3.468 1.00 97.19 102 ILE A O 1
ATOM 844 N N . LYS A 1 103 ? -4.362 5.698 -2.681 1.00 97.62 103 LYS A N 1
ATOM 845 C CA . LYS A 1 103 ? -5.349 6.759 -2.423 1.00 97.62 103 LYS A CA 1
ATOM 846 C C . LYS A 1 103 ? -6.125 6.479 -1.139 1.00 97.62 103 LYS A C 1
ATOM 848 O O . LYS A 1 103 ? -6.604 5.365 -0.954 1.00 97.62 103 LYS A O 1
ATOM 853 N N . GLU A 1 104 ? -6.309 7.500 -0.303 1.00 98.19 104 GLU A N 1
ATOM 854 C CA . GLU A 1 104 ? -7.209 7.437 0.856 1.00 98.19 104 GLU A CA 1
ATOM 855 C C . GLU A 1 104 ? -8.658 7.152 0.421 1.00 98.19 104 GLU A C 1
ATOM 857 O O . GLU A 1 104 ? -9.172 7.720 -0.551 1.00 98.19 104 GLU A O 1
ATOM 862 N N . ILE A 1 105 ? -9.329 6.268 1.155 1.00 98.25 105 ILE A N 1
ATOM 863 C CA . ILE A 1 105 ? -10.750 5.945 0.982 1.00 98.25 105 ILE A CA 1
ATOM 864 C C . ILE A 1 105 ? -11.455 5.925 2.343 1.00 98.25 105 ILE A C 1
ATOM 866 O O . ILE A 1 105 ? -10.816 5.917 3.391 1.00 98.25 105 ILE A O 1
ATOM 870 N N . SER A 1 106 ? -12.788 5.898 2.348 1.00 97.62 106 SER A N 1
ATOM 871 C CA . SER A 1 106 ? -13.547 5.753 3.591 1.00 97.62 106 SER A CA 1
ATOM 872 C C . SER A 1 106 ? -13.452 4.330 4.148 1.00 97.62 106 SER A C 1
ATOM 874 O O . SER A 1 106 ? -13.372 3.355 3.396 1.00 97.62 106 SER A O 1
ATOM 876 N N . LYS A 1 107 ? -13.556 4.200 5.477 1.00 96.19 107 LYS A N 1
ATOM 877 C CA . LYS A 1 107 ? -13.647 2.893 6.144 1.00 96.19 107 LYS A CA 1
ATOM 878 C C . LYS A 1 107 ? -14.833 2.070 5.630 1.00 96.19 107 LYS A C 1
ATOM 880 O O . LYS A 1 107 ? -14.681 0.887 5.369 1.00 96.19 107 LYS A O 1
ATOM 885 N N . SER A 1 108 ? -15.983 2.705 5.382 1.00 96.19 108 SER A N 1
ATOM 886 C CA . SER A 1 108 ? -17.152 2.031 4.795 1.00 96.19 108 SER A CA 1
ATOM 887 C C . SER A 1 108 ? -16.848 1.403 3.428 1.00 96.19 108 SER A C 1
ATOM 889 O O . SER A 1 108 ? -17.256 0.270 3.175 1.00 96.19 108 SER A O 1
ATOM 891 N N . LYS A 1 109 ? -16.084 2.090 2.561 1.00 95.50 109 LYS A N 1
ATOM 892 C CA . LYS A 1 109 ? -15.677 1.526 1.267 1.00 95.50 109 LYS A CA 1
ATOM 893 C C . LYS A 1 109 ? -14.748 0.325 1.446 1.00 95.50 109 LYS A C 1
ATOM 895 O O . LYS A 1 109 ? -14.879 -0.638 0.699 1.00 95.50 109 LYS A O 1
ATOM 900 N N . PHE A 1 110 ? -13.838 0.373 2.417 1.00 96.38 110 PHE A N 1
ATOM 901 C CA . PHE A 1 110 ? -12.985 -0.766 2.756 1.00 96.38 110 PHE A CA 1
ATOM 902 C C . PHE A 1 110 ? -13.806 -1.975 3.220 1.00 96.38 110 PHE A C 1
ATOM 904 O O . PHE A 1 110 ? -13.676 -3.035 2.618 1.00 96.38 110 PHE A O 1
ATOM 911 N N . GLU A 1 111 ? -14.701 -1.815 4.201 1.00 95.19 111 GLU A N 1
ATOM 912 C CA . GLU A 1 111 ? -15.498 -2.937 4.731 1.00 95.19 111 GLU A CA 1
ATOM 913 C C . GLU A 1 111 ? -16.343 -3.608 3.640 1.00 95.19 111 GLU A C 1
ATOM 915 O O . GLU A 1 111 ? -16.380 -4.833 3.556 1.00 95.19 111 GLU A O 1
ATOM 920 N N . LYS A 1 112 ? -16.934 -2.810 2.736 1.00 94.31 112 LYS A N 1
ATOM 921 C CA . LYS A 1 112 ? -17.692 -3.329 1.590 1.00 94.31 112 LYS A CA 1
ATOM 922 C C . LYS A 1 112 ? -16.851 -4.203 0.652 1.00 94.31 112 LYS A C 1
ATOM 924 O O . LYS A 1 112 ? -17.396 -5.097 0.036 1.00 94.31 112 LYS A O 1
ATOM 929 N N . ASN A 1 113 ? -15.558 -3.931 0.482 1.00 92.38 113 ASN A N 1
ATOM 930 C CA . ASN A 1 113 ? -14.707 -4.703 -0.439 1.00 92.38 113 ASN A CA 1
ATOM 931 C C . ASN A 1 113 ? -13.919 -5.814 0.265 1.00 92.38 113 ASN A C 1
ATOM 933 O O . ASN A 1 113 ? -13.462 -6.754 -0.382 1.00 92.38 113 ASN A O 1
ATOM 937 N N . LYS A 1 114 ? -13.766 -5.707 1.587 1.00 89.56 114 LYS A N 1
ATOM 938 C CA . LYS A 1 114 ? -13.244 -6.772 2.438 1.00 89.56 114 LYS A CA 1
ATOM 939 C C . LYS A 1 114 ? -14.202 -7.963 2.474 1.00 89.56 114 LYS A C 1
ATOM 941 O O . LYS A 1 114 ? -13.743 -9.092 2.370 1.00 89.56 114 LYS A O 1
ATOM 946 N N . ASN A 1 115 ? -15.503 -7.690 2.583 1.00 85.94 115 ASN A N 1
ATOM 947 C CA . ASN A 1 115 ? -16.581 -8.680 2.585 1.00 85.94 115 ASN A CA 1
ATOM 948 C C . ASN A 1 115 ? -17.649 -8.275 1.543 1.00 85.94 115 ASN A C 1
ATOM 950 O O . ASN A 1 115 ? -18.678 -7.717 1.937 1.00 85.94 115 ASN A O 1
ATOM 954 N N . PRO A 1 116 ? -17.362 -8.442 0.238 1.00 73.50 116 PRO A N 1
ATOM 955 C CA . PRO A 1 116 ? -18.244 -8.021 -0.850 1.00 73.50 116 PRO A CA 1
ATOM 956 C C . PRO A 1 116 ? -19.516 -8.856 -0.992 1.00 73.50 116 PRO A C 1
ATOM 958 O O . PRO A 1 116 ? -19.524 -10.029 -0.554 1.00 73.50 116 PRO A O 1
#

Sequence (116 aa):
MAKLALILFLVIIGIASFGGYYLFSDQGYYKTNDYYIYNTEDPKIKHEKNDQGESNKYYIYEVSGYKDGKSENLKLSLLSPIKKNQAYLVKWEERRAIVSKIKEISKSKFEKNKNP

Foldseek 3Di:
DVVVVVVVVVVVVVCCVVVCCQPPPCPHPQNWDKWKWFAADFFDWDWDADPVRDTQIWGWDFTWTFAQLDTDTAIETDSDDDDHRWMKIFTAGPVVSYTPDIDTDDPVVRVVRNHD